Protein AF-A0A955L673-F1 (afdb_monomer)

Solvent-accessible surface area (backbone atoms only — not comparable to full-atom values): 6399 Å² total; per-residue (Å²): 134,85,58,68,65,59,42,42,54,46,46,56,51,16,47,53,48,13,69,75,67,76,45,56,49,66,58,25,36,58,75,75,35,70,53,40,63,65,62,63,55,55,84,71,87,56,82,80,36,69,69,54,47,54,48,46,54,42,41,75,71,68,46,59,58,42,60,51,56,44,52,52,33,50,59,48,56,78,70,52,78,85,74,85,76,79,85,75,82,79,77,45,73,50,79,39,81,90,76,74,43,80,47,79,97

Sequence (105 aa):
MYSKEYFKLQTIFAQRCAEILGKDLPYCLFHYTANYLRLGLSKPFNENDPTWVSAVKRINAGEDVTEVIYSFYQKRNTNQVVDDRKYFGFFGYDWDDEGKRIKLH

Secondary structure (DSSP, 8-state):
---HHHHHHHHHHHHHHHHHHT--HHHHHHHHSTHHHHTT-PSS--TT-HHHHHHHHHHHTT--HHHHHHHHHHHHHHT-------------EEEETTTTEEEE-

Organism: NCBI:txid2099670

Radius of gyration: 18.54 Å; Cα contacts (8 Å, |Δi|>4): 85; chains: 1; bounding box: 37×40×48 Å

Foldseek 3Di:
DDDLVLLVVLQVVLVVVCVVVVHDSLVSSLPVGCLCVLLVVDPPSDCPDPLSVVLVVCVVVVPDNSCSSVVSSVVVVVVDDDPVDDDDDPWDWDQDPVVRDIDTD

pLDDT: mean 86.71, std 12.27, range [56.84, 98.31]

Nearest PDB structures (foldseek):
  3etw-assembly1_A  TM=2.400E-01  e=8.373E+00  Fusobacterium nucleatum

Structure (mmCIF, N/CA/C/O backbone):
data_AF-A0A955L673-F1
#
_entry.id   AF-A0A955L673-F1
#
loop_
_atom_site.group_PDB
_atom_site.id
_atom_site.type_symbol
_atom_site.label_atom_id
_atom_site.label_alt_id
_atom_site.label_comp_id
_atom_site.label_asym_id
_atom_site.label_entity_id
_atom_site.label_seq_id
_atom_site.pdbx_PDB_ins_code
_atom_site.Cartn_x
_atom_site.Cartn_y
_atom_site.Cartn_z
_atom_site.occupancy
_atom_site.B_iso_or_equiv
_atom_site.auth_seq_id
_atom_site.auth_comp_id
_atom_site.auth_asym_id
_atom_site.auth_atom_id
_atom_site.pdbx_PDB_model_num
ATOM 1 N N . MET A 1 1 ? 0.588 10.275 -12.699 1.00 81.44 1 MET A N 1
ATOM 2 C CA . MET A 1 1 ? 0.097 10.105 -11.312 1.00 81.44 1 MET A CA 1
ATOM 3 C C . MET A 1 1 ? -0.956 8.999 -11.325 1.00 81.44 1 MET A C 1
ATOM 5 O O . MET A 1 1 ? -1.698 8.937 -12.296 1.00 81.44 1 MET A O 1
ATOM 9 N N . TYR A 1 2 ? -0.975 8.090 -10.348 1.00 90.12 2 TYR A N 1
ATOM 10 C CA . TYR A 1 2 ? -1.946 6.988 -10.284 1.00 90.12 2 TYR A CA 1
ATOM 11 C C . TYR A 1 2 ? -3.283 7.488 -9.739 1.00 90.12 2 TYR A C 1
ATOM 13 O O . TYR A 1 2 ? -3.301 8.275 -8.793 1.00 90.12 2 TYR A O 1
ATOM 21 N N . SER A 1 3 ? -4.386 7.029 -10.329 1.00 94.19 3 SER A N 1
ATOM 22 C CA . SER A 1 3 ? -5.727 7.343 -9.840 1.00 94.19 3 SER A CA 1
ATOM 23 C C . SER A 1 3 ? -6.077 6.505 -8.608 1.00 94.19 3 SER A C 1
ATOM 25 O O . SER A 1 3 ? -5.406 5.520 -8.292 1.00 94.19 3 SER A O 1
ATOM 27 N N . LYS A 1 4 ? -7.147 6.874 -7.906 1.00 96.19 4 LYS A N 1
ATOM 28 C CA . LYS A 1 4 ? -7.622 6.143 -6.726 1.00 96.19 4 LYS A CA 1
ATOM 29 C C . LYS A 1 4 ? -8.072 4.718 -7.061 1.00 96.19 4 LYS A C 1
ATOM 31 O O . LYS A 1 4 ? -7.883 3.798 -6.270 1.00 96.19 4 LYS A O 1
ATOM 36 N N . GLU A 1 5 ? -8.603 4.516 -8.259 1.00 97.06 5 GLU A N 1
ATOM 37 C CA . GLU A 1 5 ? -9.070 3.226 -8.773 1.00 97.06 5 GLU A CA 1
ATOM 38 C C . GLU A 1 5 ? -7.930 2.209 -8.867 1.00 97.06 5 GLU A C 1
ATOM 40 O O . GLU A 1 5 ? -8.140 1.030 -8.589 1.00 97.06 5 GLU A O 1
ATOM 45 N N . TYR A 1 6 ? -6.706 2.657 -9.171 1.00 96.25 6 TYR A N 1
ATOM 46 C CA . TYR A 1 6 ? -5.523 1.799 -9.104 1.00 96.25 6 TYR A CA 1
ATOM 47 C C . TYR A 1 6 ? -5.338 1.226 -7.692 1.00 96.25 6 TYR A C 1
ATOM 49 O O . TYR A 1 6 ? -5.153 0.022 -7.537 1.00 96.25 6 TYR A O 1
ATOM 57 N N . PHE A 1 7 ? -5.438 2.063 -6.655 1.00 96.56 7 PHE A N 1
ATOM 58 C CA . PHE A 1 7 ? -5.291 1.619 -5.266 1.00 96.56 7 PHE A CA 1
ATOM 59 C C . PHE A 1 7 ? -6.442 0.716 -4.839 1.00 96.56 7 PHE A C 1
ATOM 61 O O . PHE A 1 7 ? -6.201 -0.287 -4.174 1.00 96.56 7 PHE A O 1
ATOM 68 N N . LYS A 1 8 ? -7.662 0.999 -5.307 1.00 97.69 8 LYS A N 1
ATOM 69 C CA . LYS A 1 8 ? -8.822 0.127 -5.097 1.00 97.69 8 LYS A CA 1
ATOM 70 C C . LYS A 1 8 ? -8.575 -1.284 -5.631 1.00 97.69 8 LYS A C 1
ATOM 72 O O . LYS A 1 8 ? -8.842 -2.257 -4.930 1.00 97.69 8 LYS A O 1
ATOM 77 N N . LEU A 1 9 ? -8.029 -1.409 -6.842 1.00 97.62 9 LEU A N 1
ATOM 78 C CA . LEU A 1 9 ? -7.684 -2.711 -7.423 1.00 97.62 9 LEU A CA 1
ATOM 79 C C . LEU A 1 9 ? -6.625 -3.448 -6.591 1.00 97.62 9 LEU A C 1
ATOM 81 O O . LEU A 1 9 ? -6.783 -4.638 -6.328 1.00 97.62 9 LEU A O 1
ATOM 85 N N . GLN A 1 10 ? -5.585 -2.747 -6.126 1.00 96.50 10 GLN A N 1
ATOM 86 C CA . GLN A 1 10 ? -4.561 -3.339 -5.251 1.00 96.50 10 GLN A CA 1
ATOM 87 C C . GLN A 1 10 ? -5.151 -3.788 -3.903 1.00 96.50 10 GLN A C 1
ATOM 89 O O . GLN A 1 10 ? -4.795 -4.853 -3.407 1.00 96.50 10 GLN A O 1
ATOM 94 N N . THR A 1 11 ? -6.072 -3.012 -3.321 1.00 96.44 11 THR A N 1
ATOM 95 C CA . THR A 1 11 ? -6.780 -3.369 -2.082 1.00 96.44 11 THR A CA 1
ATOM 96 C C . THR A 1 11 ? -7.620 -4.631 -2.259 1.00 96.44 11 THR A C 1
ATOM 98 O O . THR A 1 11 ? -7.498 -5.547 -1.450 1.00 96.44 11 THR A O 1
ATOM 101 N N . ILE A 1 12 ? -8.423 -4.709 -3.326 1.00 97.81 12 ILE A N 1
ATOM 102 C CA . ILE A 1 12 ? -9.248 -5.891 -3.623 1.00 97.81 12 ILE A CA 1
ATOM 103 C C . ILE A 1 12 ? -8.359 -7.123 -3.805 1.00 97.81 12 ILE A C 1
ATOM 105 O O . ILE A 1 12 ? -8.645 -8.186 -3.257 1.00 97.81 12 ILE A O 1
ATOM 109 N N . PHE A 1 13 ? -7.258 -6.983 -4.544 1.00 97.88 13 PHE A N 1
ATOM 110 C CA . PHE A 1 13 ? -6.306 -8.071 -4.736 1.00 97.88 13 PHE A CA 1
ATOM 111 C C . PHE A 1 13 ? -5.692 -8.538 -3.407 1.00 97.88 13 PHE A C 1
ATOM 113 O O . PHE A 1 13 ? -5.724 -9.728 -3.105 1.00 97.88 13 PHE A O 1
ATOM 120 N N . ALA A 1 14 ? -5.216 -7.612 -2.570 1.00 97.31 14 ALA A N 1
ATOM 121 C CA . ALA A 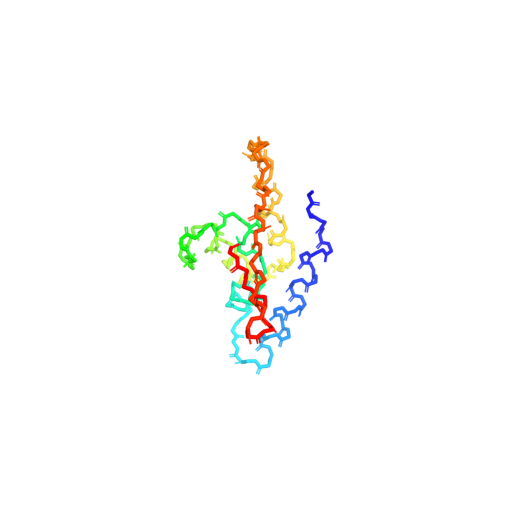1 14 ? -4.645 -7.943 -1.266 1.00 97.31 14 ALA A CA 1
ATOM 122 C C . ALA A 1 14 ? -5.656 -8.608 -0.321 1.00 97.31 14 ALA A C 1
ATOM 124 O O . ALA A 1 14 ? -5.280 -9.512 0.420 1.00 97.31 14 ALA A O 1
ATOM 125 N N . GLN A 1 15 ? -6.932 -8.208 -0.366 1.00 97.31 15 GLN A N 1
ATOM 126 C CA . GLN A 1 15 ? -8.005 -8.869 0.386 1.00 97.31 15 GLN A CA 1
ATOM 127 C C . GLN A 1 15 ? -8.182 -10.321 -0.056 1.00 97.31 15 GLN A C 1
ATOM 129 O O . GLN A 1 15 ? -8.232 -11.210 0.790 1.00 97.31 15 GLN A O 1
ATOM 134 N N . ARG A 1 16 ? -8.174 -10.592 -1.367 1.00 98.31 16 ARG A N 1
ATOM 135 C CA . ARG A 1 16 ? -8.211 -11.974 -1.871 1.00 98.31 16 ARG A CA 1
ATOM 136 C C . ARG A 1 16 ? -6.984 -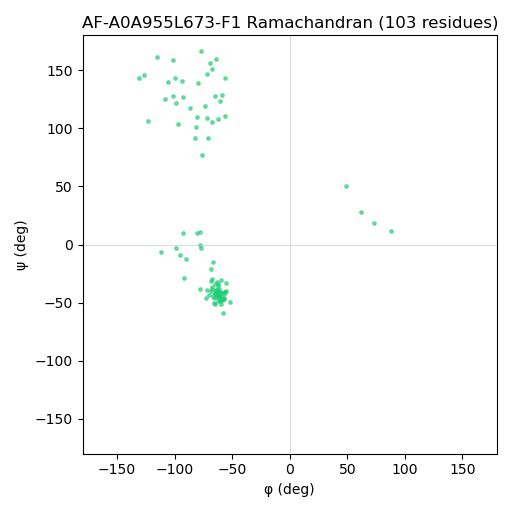12.779 -1.457 1.00 98.31 16 ARG A C 1
ATOM 138 O O . ARG A 1 16 ? -7.123 -13.937 -1.079 1.00 98.31 16 ARG A O 1
ATOM 145 N N . CYS A 1 17 ? -5.795 -12.180 -1.468 1.00 97.81 17 CYS A N 1
ATOM 146 C CA . CYS A 1 17 ? -4.597 -12.833 -0.943 1.00 97.81 17 CYS A CA 1
ATOM 147 C C . CYS A 1 17 ? -4.733 -13.163 0.549 1.00 97.81 17 CYS A C 1
ATOM 149 O O . CYS A 1 17 ? -4.388 -14.271 0.948 1.00 97.81 17 CYS A O 1
ATOM 151 N N . ALA A 1 18 ? -5.259 -12.243 1.359 1.00 97.62 18 ALA A N 1
ATOM 152 C CA . ALA A 1 18 ? -5.468 -12.454 2.790 1.00 97.62 18 ALA A CA 1
ATOM 153 C C . ALA A 1 18 ? -6.423 -13.627 3.057 1.00 97.62 18 ALA A C 1
ATOM 155 O O . ALA A 1 18 ? -6.098 -14.509 3.852 1.00 97.62 18 ALA A O 1
ATOM 156 N N . GLU A 1 19 ? -7.545 -13.683 2.332 1.00 97.81 19 GLU A N 1
ATOM 157 C CA . GLU A 1 19 ? -8.517 -14.782 2.399 1.00 97.81 19 GLU A CA 1
ATOM 158 C C . GLU A 1 19 ? -7.892 -16.136 2.033 1.00 97.81 19 GLU A C 1
ATOM 160 O O . GLU A 1 19 ? -8.079 -17.117 2.749 1.00 97.81 19 GLU A O 1
ATOM 165 N N . ILE A 1 20 ? -7.129 -16.196 0.936 1.00 98.25 20 ILE A N 1
ATOM 166 C CA . ILE A 1 20 ? -6.534 -17.444 0.431 1.00 98.25 20 ILE A CA 1
ATOM 167 C C . ILE A 1 20 ? -5.385 -17.927 1.324 1.00 98.25 20 ILE A C 1
ATOM 169 O O . ILE A 1 20 ? -5.221 -19.126 1.536 1.00 98.25 20 ILE A O 1
ATOM 173 N N . LEU A 1 21 ? -4.563 -17.005 1.826 1.00 97.38 21 LEU A N 1
ATOM 174 C CA . LEU A 1 21 ? -3.320 -17.324 2.532 1.00 97.38 21 LEU A CA 1
ATOM 175 C C . LEU A 1 21 ? -3.480 -17.362 4.058 1.00 97.38 21 LEU A C 1
ATOM 177 O O . LEU A 1 21 ? -2.529 -17.726 4.752 1.00 97.38 21 LEU A O 1
ATOM 181 N N . GLY A 1 22 ? -4.632 -16.944 4.593 1.00 96.81 22 GLY A N 1
ATOM 182 C CA . GLY A 1 22 ? -4.850 -16.800 6.036 1.00 96.81 22 GLY A CA 1
ATOM 183 C C . GLY A 1 22 ? -3.913 -15.773 6.683 1.00 96.81 22 GLY A C 1
ATOM 184 O O . GLY A 1 22 ? -3.534 -15.915 7.845 1.00 96.81 22 GLY A O 1
ATOM 185 N N . LYS A 1 23 ? -3.474 -14.773 5.912 1.00 97.31 23 LYS A N 1
ATOM 186 C CA . LYS A 1 23 ? -2.596 -13.687 6.370 1.00 97.31 23 LYS A CA 1
ATOM 187 C C . LYS A 1 23 ? -3.408 -12.429 6.622 1.00 97.31 23 LYS A C 1
ATOM 189 O O . LYS A 1 23 ? -4.495 -12.269 6.074 1.00 97.31 23 LYS A O 1
ATOM 194 N N . ASP A 1 24 ? -2.870 -11.523 7.433 1.00 95.25 24 ASP A N 1
ATOM 195 C CA . ASP A 1 24 ? -3.515 -10.230 7.620 1.00 95.25 24 ASP A CA 1
ATOM 196 C C . ASP A 1 24 ? -3.426 -9.364 6.345 1.00 95.25 24 ASP A C 1
ATOM 198 O O . ASP A 1 24 ? -2.592 -9.564 5.448 1.00 95.25 24 ASP A O 1
ATOM 202 N N . LEU A 1 25 ? -4.359 -8.419 6.231 1.00 94.88 25 LEU A N 1
ATOM 203 C CA . LEU A 1 25 ? -4.441 -7.532 5.078 1.00 94.88 25 LEU A CA 1
ATOM 204 C C . LEU A 1 25 ? -3.218 -6.601 4.955 1.00 94.88 25 LEU A C 1
ATOM 206 O O . LEU A 1 25 ? -2.726 -6.462 3.833 1.00 94.88 25 LEU A O 1
ATOM 210 N N . PRO A 1 26 ? -2.687 -5.989 6.037 1.00 94.25 26 PRO A N 1
ATOM 211 C CA . PRO A 1 26 ? -1.432 -5.239 5.985 1.00 94.25 26 PRO A CA 1
ATOM 212 C C . PRO A 1 26 ? -0.274 -6.026 5.362 1.00 94.25 26 PRO A C 1
ATOM 214 O O . PRO A 1 26 ? 0.357 -5.544 4.422 1.00 94.25 26 PRO A O 1
ATOM 217 N N . TYR A 1 27 ? -0.041 -7.259 5.802 1.00 94.62 27 TYR A N 1
ATOM 218 C CA . TYR A 1 27 ? 0.973 -8.150 5.252 1.00 94.62 27 TYR A CA 1
ATOM 219 C C . TYR A 1 27 ? 0.756 -8.358 3.755 1.00 94.62 27 TYR A C 1
ATOM 221 O O . TYR A 1 27 ? 1.684 -8.206 2.961 1.00 94.62 27 TYR A O 1
ATOM 229 N N . CYS A 1 28 ? -0.480 -8.635 3.333 1.00 96.19 28 CYS A N 1
ATOM 230 C CA . CYS A 1 28 ? -0.761 -8.869 1.920 1.00 96.19 28 CYS A CA 1
ATOM 231 C C . CYS A 1 28 ? -0.581 -7.616 1.057 1.00 96.19 28 CYS A C 1
ATOM 233 O O . CYS A 1 28 ? -0.057 -7.697 -0.055 1.00 96.19 28 CYS A O 1
ATOM 235 N N . LEU A 1 29 ? -0.966 -6.450 1.576 1.00 94.56 29 LEU A N 1
ATOM 236 C CA . LEU A 1 29 ? -0.709 -5.166 0.930 1.00 94.56 29 LEU A CA 1
ATOM 237 C C . LEU A 1 29 ? 0.793 -4.921 0.773 1.00 94.56 29 LEU A C 1
ATOM 239 O O . LEU A 1 29 ? 1.214 -4.427 -0.270 1.00 94.56 29 LEU A O 1
ATOM 243 N N . PHE A 1 30 ? 1.602 -5.261 1.770 1.00 93.06 30 PHE A N 1
ATOM 244 C CA . PHE A 1 30 ? 3.040 -5.019 1.721 1.00 93.06 30 PHE A CA 1
ATOM 245 C C . PHE A 1 30 ? 3.768 -5.966 0.761 1.00 93.06 30 PHE A C 1
ATOM 247 O O . PHE A 1 30 ? 4.581 -5.520 -0.047 1.00 93.06 30 PHE A O 1
ATOM 254 N N . HIS A 1 31 ? 3.457 -7.263 0.830 1.00 92.94 31 HIS A N 1
ATOM 255 C CA . HIS A 1 31 ? 4.227 -8.314 0.155 1.00 92.94 31 HIS A CA 1
ATOM 256 C C . HIS A 1 31 ? 3.731 -8.664 -1.246 1.00 92.94 31 HIS A C 1
ATOM 258 O O . HIS A 1 31 ? 4.529 -9.077 -2.083 1.00 92.94 31 HIS A O 1
ATOM 264 N N . TYR A 1 32 ? 2.435 -8.498 -1.523 1.00 94.00 32 TYR A N 1
ATOM 265 C CA . TYR A 1 32 ? 1.842 -8.942 -2.792 1.00 94.00 32 TYR A CA 1
ATOM 266 C C . TYR A 1 32 ? 1.383 -7.800 -3.697 1.00 94.00 32 TYR A C 1
ATOM 268 O O . TYR A 1 32 ? 1.017 -8.044 -4.844 1.00 94.00 32 TYR A O 1
ATOM 276 N N . THR A 1 33 ? 1.420 -6.549 -3.232 1.00 93.94 33 THR A N 1
ATOM 277 C CA . THR A 1 33 ? 1.028 -5.394 -4.051 1.00 93.94 33 THR A CA 1
ATOM 278 C C . THR A 1 33 ? 2.197 -4.466 -4.323 1.00 93.94 33 THR A C 1
ATOM 280 O O . THR A 1 33 ? 3.184 -4.425 -3.595 1.00 93.94 33 THR A O 1
ATOM 283 N N . ALA A 1 34 ? 2.053 -3.627 -5.345 1.00 90.06 34 ALA A N 1
ATOM 284 C CA . ALA A 1 34 ? 3.026 -2.579 -5.632 1.00 90.06 34 ALA A CA 1
ATOM 285 C C . ALA A 1 34 ? 2.851 -1.322 -4.750 1.00 90.06 34 ALA A C 1
ATOM 287 O O . ALA A 1 34 ? 3.467 -0.293 -5.035 1.00 90.06 34 ALA A O 1
ATOM 288 N N . ASN A 1 35 ? 2.008 -1.353 -3.706 1.00 89.56 35 ASN A N 1
ATOM 289 C CA . ASN A 1 35 ? 1.728 -0.171 -2.882 1.00 89.56 35 ASN A CA 1
ATOM 290 C C . ASN A 1 35 ? 2.981 0.360 -2.181 1.00 89.56 35 ASN A C 1
ATOM 292 O O . ASN A 1 35 ? 3.176 1.573 -2.162 1.00 89.56 35 ASN A O 1
ATOM 296 N N . TYR A 1 36 ? 3.876 -0.510 -1.707 1.00 86.31 36 TYR A N 1
ATOM 297 C CA . TYR A 1 36 ? 5.121 -0.086 -1.058 1.00 86.31 36 TYR A CA 1
ATOM 298 C C . TYR A 1 36 ? 5.979 0.823 -1.969 1.00 86.31 36 TYR A C 1
ATOM 300 O O . TYR A 1 36 ? 6.451 1.872 -1.531 1.00 86.31 36 TYR A O 1
ATOM 308 N N . LEU A 1 37 ? 6.075 0.510 -3.273 1.00 85.44 37 LEU A N 1
ATOM 309 C CA . LEU A 1 37 ? 6.767 1.352 -4.262 1.00 85.44 37 LEU A CA 1
ATOM 310 C C . LEU A 1 37 ? 6.081 2.704 -4.432 1.00 85.44 37 LEU A C 1
ATOM 312 O O . LEU A 1 37 ? 6.743 3.735 -4.551 1.00 85.44 37 LEU A O 1
ATOM 316 N N . ARG A 1 38 ? 4.744 2.710 -4.474 1.00 88.94 38 ARG A N 1
ATOM 317 C CA . ARG A 1 38 ? 3.963 3.945 -4.655 1.00 88.94 38 ARG A CA 1
ATOM 318 C C . ARG A 1 38 ? 4.058 4.857 -3.442 1.00 88.94 38 ARG A C 1
ATOM 320 O O . ARG A 1 38 ? 4.073 6.076 -3.606 1.00 88.94 38 ARG A O 1
ATOM 327 N N . LEU A 1 39 ? 4.204 4.275 -2.259 1.00 88.19 39 LEU A N 1
ATOM 328 C CA . LEU A 1 39 ? 4.464 4.989 -1.017 1.00 88.19 39 LEU A CA 1
ATOM 329 C C . LEU A 1 39 ? 5.924 5.445 -0.874 1.00 88.19 39 LEU A C 1
ATOM 331 O O . LEU A 1 39 ? 6.238 6.156 0.073 1.00 88.19 39 LEU A O 1
ATOM 335 N N . GLY A 1 40 ? 6.805 5.118 -1.827 1.00 81.88 40 GLY A N 1
ATOM 336 C CA . GLY A 1 40 ? 8.209 5.528 -1.781 1.00 81.88 40 GLY A CA 1
ATOM 337 C C . GLY A 1 40 ? 9.038 4.778 -0.752 1.00 81.88 40 GLY A C 1
ATOM 338 O O . GLY A 1 40 ? 10.115 5.252 -0.406 1.00 81.88 40 GLY A O 1
ATOM 339 N N . LEU A 1 41 ? 8.552 3.625 -0.292 1.00 83.00 41 LEU A N 1
ATOM 340 C CA . LEU A 1 41 ? 9.272 2.723 0.597 1.00 83.00 41 LEU A CA 1
ATOM 341 C C . LEU A 1 41 ? 10.303 1.992 -0.269 1.00 83.00 41 LEU A C 1
ATOM 343 O O . LEU A 1 41 ? 10.075 0.892 -0.776 1.00 83.00 41 LEU A O 1
ATOM 347 N N . SER A 1 42 ? 11.384 2.699 -0.597 1.00 69.12 42 SER A N 1
ATOM 348 C CA . SER A 1 42 ? 12.472 2.177 -1.418 1.00 69.12 42 SER A CA 1
ATOM 349 C C . SER A 1 42 ? 13.167 1.017 -0.715 1.00 69.12 42 SER A C 1
ATOM 351 O O . SER A 1 42 ? 13.098 0.883 0.502 1.00 69.12 42 SER A O 1
ATOM 353 N N . LYS A 1 43 ? 13.881 0.194 -1.489 1.00 66.19 43 LYS A N 1
ATOM 354 C CA . LYS A 1 43 ? 14.672 -0.908 -0.939 1.00 66.19 43 LYS A CA 1
ATOM 355 C C . LYS A 1 43 ? 15.681 -0.396 0.112 1.00 66.19 43 LYS A C 1
ATOM 357 O O . LYS A 1 43 ? 16.282 0.654 -0.117 1.00 66.19 43 LYS A O 1
ATOM 362 N N . PRO A 1 44 ? 15.927 -1.154 1.194 1.00 73.12 44 PRO A N 1
ATOM 363 C CA . PRO A 1 44 ? 15.365 -2.476 1.485 1.00 73.12 44 PRO A CA 1
ATOM 364 C C . PRO A 1 44 ? 13.880 -2.410 1.865 1.00 73.12 44 PRO A C 1
ATOM 366 O O . PRO A 1 44 ? 13.432 -1.446 2.472 1.00 73.12 44 PRO A O 1
ATOM 369 N N . PHE A 1 45 ? 13.117 -3.442 1.491 1.00 76.00 45 PHE A N 1
ATOM 370 C CA . PHE A 1 45 ? 11.740 -3.602 1.964 1.00 76.00 45 PHE A CA 1
ATOM 371 C C . PHE A 1 45 ? 11.751 -3.603 3.494 1.00 76.00 45 PHE A C 1
ATOM 373 O O . PHE A 1 45 ? 12.277 -4.531 4.105 1.00 76.00 45 PHE A O 1
ATOM 380 N N . ASN A 1 46 ? 11.214 -2.546 4.098 1.00 83.88 46 ASN A N 1
ATOM 381 C CA . ASN A 1 46 ? 11.224 -2.361 5.539 1.00 83.88 46 ASN A CA 1
ATOM 382 C C . ASN A 1 46 ? 9.795 -2.191 6.057 1.00 83.88 46 ASN A C 1
ATOM 384 O O . ASN A 1 46 ? 9.187 -1.135 5.895 1.00 83.88 46 ASN A O 1
ATOM 388 N N . GLU A 1 47 ? 9.274 -3.223 6.716 1.00 85.50 47 GLU A N 1
ATOM 389 C CA . GLU A 1 47 ? 7.967 -3.175 7.386 1.00 85.50 47 GLU A CA 1
ATOM 390 C C . GLU A 1 47 ? 7.953 -2.220 8.589 1.00 85.50 47 GLU A C 1
ATOM 392 O O . GLU A 1 47 ? 6.893 -1.820 9.057 1.00 85.50 47 GLU A O 1
ATOM 397 N N . ASN A 1 48 ? 9.122 -1.799 9.073 1.00 89.12 48 ASN A N 1
ATOM 398 C CA . ASN A 1 48 ? 9.241 -0.812 10.142 1.00 89.12 48 ASN A CA 1
ATOM 399 C C . ASN A 1 48 ? 9.383 0.622 9.610 1.00 89.12 48 ASN A C 1
ATOM 401 O O . ASN A 1 48 ? 9.705 1.524 10.384 1.00 89.12 48 ASN A O 1
ATOM 405 N N . ASP A 1 49 ? 9.178 0.860 8.307 1.00 90.00 49 ASP A N 1
ATOM 406 C CA . ASP A 1 49 ? 9.159 2.224 7.782 1.00 90.00 49 ASP A CA 1
ATOM 407 C C . ASP A 1 49 ? 8.061 3.043 8.492 1.00 90.00 49 ASP A C 1
ATOM 409 O O . ASP A 1 49 ? 6.905 2.606 8.528 1.00 90.00 49 ASP A O 1
ATOM 413 N N . PRO A 1 50 ? 8.368 4.234 9.044 1.00 91.31 50 PRO A N 1
ATOM 414 C CA . PRO A 1 50 ? 7.390 5.036 9.780 1.00 91.31 50 PRO A CA 1
ATOM 415 C C . PRO A 1 50 ? 6.120 5.357 8.981 1.00 91.31 50 PRO A C 1
ATOM 417 O O . PRO A 1 50 ? 5.029 5.434 9.551 1.00 91.31 50 PRO A O 1
ATOM 420 N N . THR A 1 51 ? 6.241 5.518 7.660 1.00 91.50 51 THR A N 1
ATOM 421 C CA . THR A 1 51 ? 5.113 5.741 6.747 1.00 91.50 51 THR A CA 1
ATOM 422 C C . THR A 1 51 ? 4.220 4.513 6.694 1.00 91.50 51 THR A C 1
ATOM 424 O O . THR A 1 51 ? 2.999 4.628 6.806 1.00 91.50 51 THR A O 1
ATOM 427 N N . TRP A 1 52 ? 4.829 3.333 6.560 1.00 93.38 52 TRP A N 1
ATOM 428 C CA . TRP A 1 52 ? 4.106 2.070 6.531 1.00 93.38 52 TRP A CA 1
ATOM 429 C C . TRP A 1 52 ? 3.425 1.787 7.867 1.00 93.38 52 TRP A C 1
ATOM 431 O O . TRP A 1 52 ? 2.215 1.579 7.900 1.00 93.38 52 TRP A O 1
ATOM 441 N N . VAL A 1 53 ? 4.159 1.885 8.976 1.00 94.25 53 VAL A N 1
ATOM 442 C CA . VAL A 1 53 ? 3.622 1.694 10.333 1.00 94.25 53 VAL A CA 1
ATOM 443 C C . VAL A 1 53 ? 2.445 2.638 10.600 1.00 94.25 53 VAL A C 1
ATOM 445 O O . VAL A 1 53 ? 1.424 2.228 11.155 1.00 94.25 53 VAL A O 1
ATOM 448 N N . SER A 1 54 ? 2.542 3.897 10.160 1.00 94.81 54 SER A N 1
ATOM 449 C CA . SER A 1 54 ? 1.449 4.865 10.281 1.00 94.81 54 SER A CA 1
ATOM 450 C C . SER A 1 54 ? 0.220 4.468 9.454 1.00 94.81 54 SER A C 1
ATOM 452 O O . SER A 1 54 ? -0.904 4.560 9.953 1.00 94.81 54 SER A O 1
ATOM 454 N N . ALA A 1 55 ? 0.412 3.979 8.226 1.00 94.69 55 ALA A N 1
ATOM 455 C CA . ALA A 1 55 ? -0.676 3.470 7.394 1.00 94.69 55 ALA A CA 1
ATOM 456 C C . ALA A 1 55 ? -1.340 2.228 8.013 1.00 94.69 55 ALA A C 1
ATOM 458 O O . ALA A 1 55 ? -2.566 2.182 8.117 1.00 94.69 55 ALA A O 1
ATOM 459 N N . VAL A 1 56 ? -0.552 1.265 8.500 1.00 95.25 56 VAL A N 1
ATOM 460 C CA . VAL A 1 56 ? -1.053 0.052 9.169 1.00 95.25 56 VAL A CA 1
ATOM 461 C C . VAL A 1 56 ? -1.868 0.400 10.410 1.00 95.25 56 VAL A C 1
ATOM 463 O O . VAL A 1 56 ? -2.943 -0.160 10.607 1.00 95.25 56 VAL A O 1
ATOM 466 N N . LYS A 1 57 ? -1.421 1.368 11.219 1.00 97.06 57 LYS A N 1
ATOM 467 C CA . LYS A 1 57 ? -2.173 1.820 12.399 1.00 97.06 57 LYS A CA 1
ATOM 468 C C . LYS A 1 57 ? -3.579 2.310 12.034 1.00 97.06 57 LYS A C 1
ATOM 470 O O . LYS A 1 57 ? -4.529 1.989 12.740 1.00 97.06 57 LYS A O 1
ATOM 475 N N . ARG A 1 58 ? -3.709 3.067 10.941 1.00 97.06 58 ARG A N 1
ATOM 476 C CA . ARG A 1 58 ? -4.996 3.588 10.448 1.00 97.06 58 ARG A CA 1
ATOM 477 C C . ARG A 1 58 ? -5.888 2.480 9.891 1.00 97.06 58 ARG A C 1
ATOM 479 O O . ARG A 1 58 ? -7.064 2.416 10.228 1.00 97.06 58 ARG A O 1
ATOM 486 N N . ILE A 1 59 ? -5.310 1.558 9.120 1.00 95.56 59 ILE A N 1
ATOM 487 C CA . ILE A 1 59 ? -6.019 0.373 8.611 1.00 95.56 59 ILE A CA 1
ATOM 488 C C . ILE A 1 59 ? -6.560 -0.472 9.772 1.00 95.56 59 ILE A C 1
ATOM 490 O O . ILE A 1 59 ? -7.734 -0.829 9.786 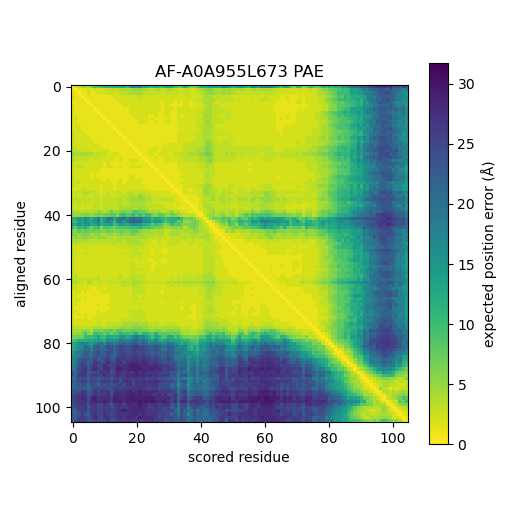1.00 95.56 59 ILE A O 1
ATOM 494 N N . ASN A 1 60 ? -5.737 -0.729 10.789 1.00 95.25 60 ASN A N 1
ATOM 495 C CA . ASN A 1 60 ? -6.139 -1.499 11.967 1.00 95.25 60 ASN A CA 1
ATOM 496 C C . ASN A 1 60 ? -7.170 -0.767 12.842 1.00 95.25 60 ASN A C 1
ATOM 498 O O . ASN A 1 60 ? -7.888 -1.412 13.599 1.00 95.25 60 ASN A O 1
ATOM 502 N N . ALA A 1 61 ? -7.272 0.561 12.732 1.00 96.56 61 ALA A N 1
ATOM 503 C CA . ALA A 1 61 ? -8.325 1.350 13.369 1.00 96.56 61 ALA A CA 1
ATOM 50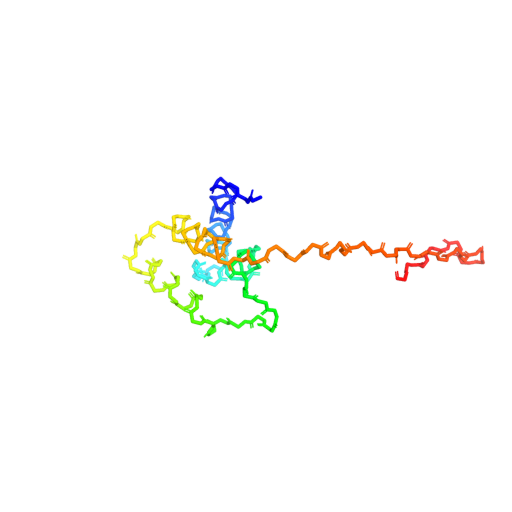4 C C . ALA A 1 61 ? -9.673 1.283 12.618 1.00 96.56 61 ALA A C 1
ATOM 506 O O . ALA A 1 61 ? -10.643 1.891 13.065 1.00 96.56 61 ALA A O 1
ATOM 507 N N . GLY A 1 62 ? -9.746 0.548 11.502 1.00 95.31 62 GLY A N 1
ATOM 508 C CA . GLY A 1 62 ? -10.963 0.365 10.711 1.00 95.31 62 GLY A CA 1
ATOM 509 C C . GLY A 1 62 ? -11.189 1.433 9.640 1.00 95.31 62 GLY A C 1
ATOM 510 O O . GLY A 1 62 ? -12.277 1.495 9.071 1.00 95.31 62 GLY A O 1
ATOM 511 N N . GLU A 1 63 ? -10.194 2.277 9.353 1.00 97.81 63 GLU A N 1
ATOM 512 C CA . GLU A 1 63 ? -10.282 3.205 8.223 1.00 97.81 63 GLU A CA 1
ATOM 513 C C . GLU A 1 63 ? -10.268 2.456 6.880 1.00 97.81 63 GLU A C 1
ATOM 515 O O . GLU A 1 63 ? -9.649 1.396 6.743 1.00 97.81 63 GLU A O 1
ATOM 520 N N . ASP A 1 64 ? -10.912 3.034 5.860 1.00 97.19 64 ASP A N 1
ATOM 521 C CA . ASP A 1 64 ? -10.908 2.457 4.516 1.00 97.19 64 ASP A CA 1
ATOM 522 C C . ASP A 1 64 ? -9.480 2.360 3.962 1.00 97.19 64 ASP A C 1
ATOM 524 O O . ASP A 1 64 ? -8.745 3.342 3.843 1.00 97.19 64 ASP A O 1
ATOM 528 N N . VAL A 1 65 ? -9.094 1.143 3.594 1.00 95.69 65 VAL A N 1
ATOM 529 C CA . VAL A 1 65 ? -7.734 0.812 3.163 1.00 95.69 65 VAL A CA 1
ATOM 530 C C . VAL A 1 65 ? -7.339 1.584 1.907 1.00 95.69 65 VAL A C 1
ATOM 532 O O . VAL A 1 65 ? -6.204 2.052 1.801 1.00 95.69 65 VAL A O 1
ATOM 535 N N . THR A 1 66 ? -8.255 1.720 0.946 1.00 96.69 66 THR A N 1
ATOM 536 C CA . THR A 1 66 ? -7.987 2.445 -0.297 1.00 96.69 66 THR A CA 1
ATOM 537 C C . THR A 1 66 ? -7.776 3.930 -0.009 1.00 96.69 66 THR A C 1
ATOM 539 O O . THR A 1 66 ? -6.812 4.500 -0.521 1.00 96.69 66 THR A O 1
ATOM 542 N N . GLU A 1 67 ? -8.603 4.547 0.840 1.00 97.50 67 GLU A N 1
ATOM 543 C CA . GLU A 1 67 ? -8.431 5.945 1.260 1.00 97.50 67 GLU A CA 1
ATOM 544 C C . GLU A 1 67 ? -7.112 6.163 1.997 1.00 97.50 67 GLU A C 1
ATOM 546 O O . GLU A 1 67 ? -6.390 7.120 1.705 1.00 97.50 67 GLU A O 1
ATOM 551 N N . VAL A 1 68 ? -6.764 5.273 2.932 1.00 96.88 68 VAL A N 1
ATOM 552 C CA . VAL A 1 68 ? -5.518 5.375 3.697 1.00 96.88 68 VAL A CA 1
ATOM 553 C C . VAL A 1 68 ? -4.335 5.373 2.738 1.00 96.88 68 VAL A C 1
ATOM 555 O O . VAL A 1 68 ? -3.596 6.359 2.689 1.00 96.88 68 VAL A O 1
ATOM 558 N N . ILE A 1 69 ? -4.174 4.328 1.924 1.00 95.56 69 ILE A N 1
ATOM 559 C CA . ILE A 1 69 ? -3.022 4.205 1.019 1.00 95.56 69 ILE A CA 1
ATOM 560 C C . ILE A 1 69 ? -2.991 5.351 -0.003 1.00 95.56 69 ILE A C 1
ATOM 562 O O . ILE A 1 69 ? -1.926 5.927 -0.248 1.00 95.56 69 ILE A O 1
ATOM 566 N N . TYR A 1 70 ? -4.144 5.734 -0.557 1.00 96.12 70 TYR A N 1
ATOM 567 C CA . TYR A 1 70 ? -4.222 6.836 -1.512 1.00 96.12 70 TYR A CA 1
ATOM 568 C C . TYR A 1 70 ? -3.832 8.178 -0.879 1.00 96.12 70 TYR A C 1
ATOM 570 O O . TYR A 1 70 ? -3.084 8.942 -1.491 1.00 96.12 70 TYR A O 1
ATOM 578 N N . SER A 1 71 ? -4.239 8.443 0.367 1.00 95.62 71 SER A N 1
ATOM 579 C CA . SER A 1 71 ? -3.870 9.672 1.082 1.00 95.62 71 SER A CA 1
ATOM 580 C C . SER A 1 71 ? -2.356 9.793 1.296 1.00 95.62 71 SER A C 1
ATOM 582 O O . SER A 1 71 ? -1.779 10.862 1.082 1.00 95.62 71 SER A O 1
ATOM 584 N N . PHE A 1 72 ? -1.677 8.690 1.635 1.00 94.06 72 PHE A N 1
ATOM 585 C CA . PHE A 1 72 ? -0.217 8.672 1.755 1.00 94.06 72 PHE A CA 1
ATOM 586 C C . PHE A 1 72 ? 0.470 8.852 0.395 1.00 94.06 72 PHE A C 1
ATOM 588 O O . PHE A 1 72 ? 1.440 9.606 0.294 1.00 94.06 72 PHE A O 1
ATOM 595 N N . TYR A 1 73 ? -0.055 8.227 -0.665 1.00 93.25 73 TYR A N 1
ATOM 596 C CA . TYR A 1 73 ? 0.432 8.433 -2.031 1.00 93.25 73 TYR A CA 1
ATOM 597 C C . TYR A 1 73 ? 0.321 9.901 -2.459 1.00 93.25 73 TYR A C 1
ATOM 599 O O . TYR A 1 73 ? 1.293 10.473 -2.955 1.00 93.25 73 TYR A O 1
ATOM 607 N N . GLN A 1 74 ? -0.835 10.533 -2.242 1.00 93.19 74 GLN A N 1
ATOM 608 C CA . GLN A 1 74 ? -1.046 11.947 -2.555 1.00 93.19 74 GLN A CA 1
ATOM 609 C C . GLN A 1 74 ? -0.070 12.835 -1.784 1.00 93.19 74 GLN A C 1
ATOM 611 O O . GLN A 1 74 ? 0.650 13.612 -2.407 1.00 93.19 74 GLN A O 1
ATOM 616 N N . LYS A 1 75 ? 0.030 12.655 -0.459 1.00 91.19 75 LYS A N 1
ATOM 617 C CA . LYS A 1 75 ? 0.953 13.419 0.395 1.00 91.19 75 LYS A CA 1
ATOM 618 C C . LYS A 1 75 ? 2.400 13.316 -0.088 1.00 91.19 75 LYS A C 1
ATOM 620 O O . LYS A 1 75 ? 3.118 14.311 -0.089 1.00 91.19 75 LYS A O 1
ATOM 625 N N . ARG A 1 76 ? 2.828 12.128 -0.522 1.00 86.44 76 ARG A N 1
ATOM 626 C CA . ARG A 1 76 ? 4.162 11.920 -1.092 1.00 86.44 76 ARG A CA 1
ATOM 627 C C . ARG A 1 76 ? 4.355 12.674 -2.404 1.00 86.44 76 ARG A C 1
ATOM 629 O O . ARG A 1 76 ? 5.352 13.371 -2.533 1.00 86.44 76 ARG A O 1
ATOM 636 N N . ASN A 1 77 ? 3.444 12.536 -3.370 1.00 83.12 77 ASN A N 1
ATOM 637 C CA . ASN A 1 77 ? 3.626 13.180 -4.678 1.00 83.12 77 ASN A CA 1
ATOM 638 C C . ASN A 1 77 ? 3.610 14.703 -4.586 1.00 83.12 77 ASN A C 1
ATOM 640 O O . ASN A 1 77 ? 4.341 15.342 -5.330 1.00 83.12 77 ASN A O 1
ATOM 644 N N . THR A 1 78 ? 2.822 15.282 -3.675 1.00 80.19 78 THR A N 1
ATOM 645 C CA . THR A 1 78 ? 2.837 16.733 -3.441 1.00 80.19 78 THR A CA 1
ATOM 646 C C . THR A 1 78 ? 4.221 17.223 -3.006 1.00 80.19 78 THR A C 1
ATOM 648 O O . THR A 1 78 ? 4.605 18.340 -3.329 1.00 80.19 78 THR A O 1
ATOM 651 N N . ASN A 1 79 ? 4.991 16.377 -2.316 1.00 73.81 79 ASN A N 1
ATOM 652 C CA . ASN A 1 79 ? 6.316 16.710 -1.793 1.00 73.81 79 ASN A CA 1
ATOM 653 C C . ASN A 1 79 ? 7.472 16.213 -2.678 1.00 73.81 79 ASN A C 1
ATOM 655 O O . ASN A 1 79 ? 8.634 16.432 -2.337 1.00 73.81 79 ASN A O 1
ATOM 659 N N . GLN A 1 80 ? 7.192 15.503 -3.775 1.00 67.69 80 GLN A N 1
ATOM 660 C CA . GLN A 1 80 ? 8.238 14.916 -4.605 1.00 67.69 80 GLN A CA 1
ATOM 661 C C . GLN A 1 80 ? 8.725 15.927 -5.647 1.00 67.69 80 GLN A C 1
ATOM 663 O O . GLN A 1 80 ? 7.974 16.337 -6.528 1.00 67.69 80 GLN A O 1
ATOM 668 N N . VAL A 1 81 ? 10.007 16.296 -5.572 1.00 60.56 81 VAL A N 1
ATOM 669 C CA . VAL A 1 81 ? 10.696 16.995 -6.665 1.00 60.56 81 VAL A CA 1
ATOM 670 C C . VAL A 1 81 ? 10.756 16.037 -7.855 1.00 60.56 81 VAL A C 1
ATOM 672 O O . VAL A 1 81 ? 11.161 14.883 -7.697 1.00 60.56 81 VAL A O 1
ATOM 675 N N . VAL A 1 82 ? 10.304 16.488 -9.026 1.00 60.19 82 VAL A N 1
ATOM 676 C CA . VAL A 1 82 ? 10.335 15.692 -10.258 1.00 60.19 82 VAL A CA 1
ATOM 677 C C . VAL A 1 82 ? 11.795 15.391 -10.597 1.00 60.19 82 VAL A C 1
ATOM 679 O O . VAL A 1 82 ? 12.548 16.282 -10.976 1.00 60.19 82 VAL A O 1
ATOM 682 N N . ASP A 1 83 ? 12.202 14.136 -10.423 1.00 58.06 83 ASP A N 1
ATOM 683 C CA . ASP A 1 83 ? 13.478 13.637 -10.925 1.00 58.06 83 ASP A CA 1
ATOM 684 C C . ASP A 1 83 ? 13.292 13.296 -12.407 1.00 58.06 83 ASP A C 1
ATOM 686 O O . ASP A 1 83 ? 12.698 12.274 -12.748 1.00 58.06 83 ASP A O 1
ATOM 690 N N . ASP A 1 84 ? 13.750 14.186 -13.286 1.00 57.25 84 ASP A N 1
ATOM 691 C CA . ASP A 1 84 ? 13.572 14.080 -14.742 1.00 57.25 84 ASP A CA 1
ATOM 692 C C . ASP A 1 84 ? 14.550 13.076 -15.394 1.00 57.25 84 ASP A C 1
ATOM 694 O O . ASP A 1 84 ? 14.692 12.996 -16.618 1.00 57.25 84 ASP A O 1
ATOM 698 N N . ARG A 1 85 ? 15.261 12.279 -14.581 1.00 63.72 85 ARG A N 1
ATOM 699 C CA . ARG A 1 85 ? 16.145 11.215 -15.063 1.00 63.72 85 ARG A CA 1
ATOM 700 C C . ARG A 1 85 ? 15.327 10.103 -15.717 1.00 63.72 85 ARG A C 1
ATOM 702 O O . ARG A 1 85 ? 14.709 9.267 -15.059 1.00 63.72 85 ARG A O 1
ATOM 709 N N . LYS A 1 86 ? 15.368 10.062 -17.048 1.00 56.84 86 LYS A N 1
ATOM 710 C CA . LYS A 1 86 ? 14.827 8.958 -17.844 1.00 56.84 86 LYS A CA 1
ATOM 711 C C . LYS A 1 86 ? 15.719 7.722 -17.691 1.00 56.84 86 LYS A C 1
ATOM 713 O O . LYS A 1 86 ? 16.821 7.678 -18.230 1.00 56.84 86 LYS A O 1
ATOM 718 N N . TYR A 1 87 ? 15.235 6.704 -16.986 1.00 59.66 87 TYR A N 1
ATOM 719 C CA . TYR A 1 87 ? 15.853 5.378 -16.975 1.00 59.66 87 TYR A CA 1
ATOM 720 C C . TYR A 1 87 ? 15.378 4.605 -18.212 1.00 59.66 87 TYR A C 1
ATOM 722 O O . TYR A 1 87 ? 14.329 3.965 -18.185 1.00 59.66 87 TYR A O 1
ATOM 730 N N . PHE A 1 88 ? 16.122 4.692 -19.314 1.00 62.75 88 PHE A N 1
ATOM 731 C CA . PHE A 1 88 ? 15.966 3.764 -20.433 1.00 62.75 88 PHE A CA 1
ATOM 732 C C . PHE A 1 88 ? 16.950 2.609 -20.252 1.00 62.75 88 PHE A C 1
ATOM 734 O O . PHE A 1 88 ? 18.141 2.833 -20.043 1.00 62.75 88 PHE A O 1
ATOM 741 N N . GLY A 1 89 ? 16.442 1.377 -20.300 1.00 58.28 89 GLY A N 1
ATOM 742 C CA . GLY A 1 89 ? 17.268 0.176 -20.314 1.00 58.28 89 GLY A CA 1
ATOM 743 C C . GLY A 1 89 ? 17.917 0.018 -21.683 1.00 58.28 89 GLY A C 1
ATOM 744 O O . GLY A 1 89 ? 17.216 -0.100 -22.688 1.00 58.28 89 GLY A O 1
ATOM 745 N N . PHE A 1 90 ? 19.246 0.025 -21.730 1.00 60.22 90 PHE A N 1
ATOM 746 C CA . PHE A 1 90 ? 19.980 -0.514 -22.868 1.00 60.22 90 PHE A CA 1
ATOM 747 C C . PHE A 1 90 ? 19.824 -2.032 -22.822 1.00 60.22 90 PHE A C 1
ATOM 749 O O . PHE A 1 90 ? 20.576 -2.709 -22.135 1.00 60.22 90 PHE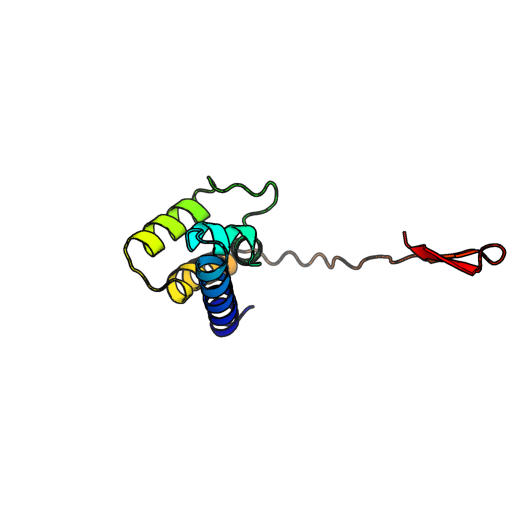 A O 1
ATOM 756 N N . PHE A 1 91 ? 18.809 -2.556 -23.501 1.00 66.12 91 PHE A N 1
ATOM 757 C CA . PHE A 1 91 ? 18.696 -3.992 -23.711 1.00 66.12 91 PHE A CA 1
ATOM 758 C C . PHE A 1 91 ? 19.619 -4.364 -24.872 1.00 66.12 91 PHE A C 1
ATOM 760 O O . PHE A 1 91 ? 19.366 -3.981 -26.014 1.00 66.12 91 PHE A O 1
ATOM 767 N N . GLY A 1 92 ? 20.712 -5.061 -24.567 1.00 69.81 92 GLY A N 1
ATOM 768 C CA . GLY A 1 92 ? 21.578 -5.694 -25.558 1.00 69.81 92 GLY A CA 1
ATOM 769 C C . GLY A 1 92 ? 21.254 -7.181 -25.647 1.00 69.81 92 GLY A C 1
ATOM 770 O O . GLY A 1 92 ? 20.948 -7.807 -24.631 1.00 69.81 92 GLY A O 1
ATOM 771 N N . TYR A 1 93 ? 21.315 -7.755 -26.845 1.00 80.81 93 TYR A N 1
ATOM 772 C CA . TYR A 1 93 ? 21.252 -9.201 -27.006 1.00 80.81 93 TYR A CA 1
ATOM 773 C C . TYR A 1 93 ? 22.371 -9.688 -27.913 1.00 80.81 93 TYR A C 1
ATOM 775 O O . TYR A 1 93 ? 22.693 -9.037 -28.905 1.00 80.81 93 TYR A O 1
ATOM 783 N N . ASP A 1 94 ? 22.913 -10.853 -27.578 1.00 84.12 94 ASP A N 1
ATOM 784 C CA . ASP A 1 94 ? 23.815 -11.597 -28.449 1.00 84.12 94 ASP A CA 1
ATOM 785 C C . ASP A 1 94 ? 23.070 -12.792 -29.040 1.00 84.12 94 ASP A C 1
ATOM 787 O O . ASP A 1 94 ? 22.291 -13.469 -28.353 1.00 84.12 94 ASP A O 1
ATOM 791 N N . TRP A 1 95 ? 23.321 -13.046 -30.321 1.00 86.81 95 TRP A N 1
ATOM 792 C CA . TRP A 1 95 ? 22.867 -14.242 -31.017 1.00 86.81 95 TRP A CA 1
ATOM 793 C C . TRP A 1 95 ? 24.005 -15.262 -31.069 1.00 86.81 95 TRP A C 1
ATOM 795 O O . TRP A 1 95 ? 25.080 -14.975 -31.590 1.00 86.81 95 TRP A O 1
ATOM 805 N N . ASP A 1 96 ? 23.757 -16.447 -30.518 1.00 85.56 96 ASP A N 1
ATOM 806 C CA . ASP A 1 96 ? 24.6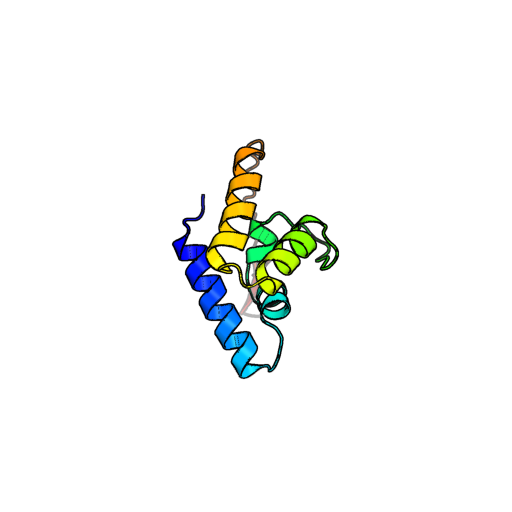44 -17.602 -30.620 1.00 85.56 96 ASP A CA 1
ATOM 807 C C . ASP A 1 96 ? 24.154 -18.510 -31.758 1.00 85.56 96 ASP A C 1
ATOM 809 O O . ASP A 1 96 ? 23.151 -19.220 -31.612 1.00 85.56 96 ASP A O 1
ATOM 813 N N . ASP A 1 97 ? 24.855 -18.460 -32.895 1.00 74.81 97 ASP A N 1
ATOM 814 C CA . ASP A 1 97 ? 24.553 -19.246 -34.098 1.00 74.81 97 ASP A CA 1
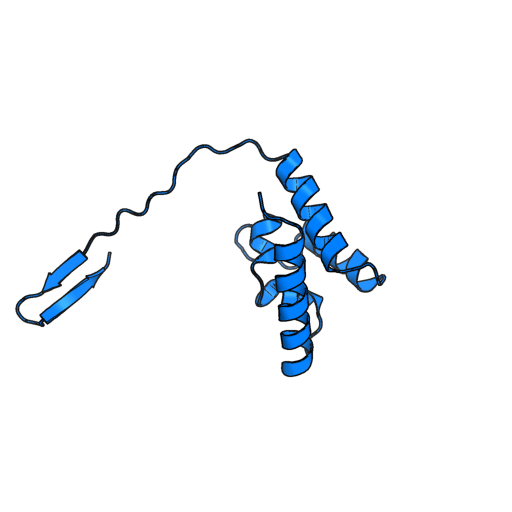ATOM 815 C C . ASP A 1 97 ? 24.775 -20.756 -33.901 1.00 74.81 97 ASP A C 1
ATOM 817 O O . ASP A 1 97 ? 24.061 -21.564 -34.501 1.00 74.81 97 ASP A O 1
ATOM 821 N N . GLU A 1 98 ? 25.710 -21.161 -33.037 1.00 77.75 98 GLU A N 1
ATOM 822 C CA . GLU A 1 98 ? 26.015 -22.578 -32.792 1.00 77.75 98 GLU A CA 1
ATOM 823 C C . GLU A 1 98 ? 24.960 -23.222 -31.885 1.00 77.75 98 GLU A C 1
ATOM 825 O O . GLU A 1 98 ? 24.537 -24.362 -32.104 1.00 77.75 98 GLU A O 1
ATOM 830 N N . GLY A 1 99 ? 24.483 -22.474 -30.888 1.00 74.44 99 GLY A N 1
ATOM 831 C CA . GLY A 1 99 ? 23.461 -22.922 -29.943 1.00 74.44 99 GLY A CA 1
ATOM 832 C C . GLY A 1 99 ? 22.016 -22.631 -30.355 1.00 74.44 99 GLY A C 1
ATOM 833 O O . GLY A 1 99 ? 21.101 -23.166 -29.719 1.00 74.44 99 GLY A O 1
ATOM 834 N N . LYS A 1 100 ? 21.793 -21.784 -31.375 1.00 82.62 100 LYS A N 1
ATOM 835 C CA . LYS A 1 100 ? 20.495 -21.155 -31.706 1.00 82.62 100 LYS A CA 1
ATOM 836 C C . LYS A 1 100 ? 19.834 -20.523 -30.478 1.00 82.62 100 LYS A C 1
ATOM 838 O O . LYS A 1 100 ? 18.674 -20.806 -30.162 1.00 82.62 100 LYS A O 1
ATOM 843 N N . ARG A 1 101 ? 20.586 -19.710 -29.734 1.00 80.25 101 ARG A N 1
ATOM 844 C CA . ARG A 1 101 ? 20.130 -19.103 -28.472 1.00 80.25 101 ARG A CA 1
ATOM 845 C C . ARG A 1 101 ? 20.313 -17.594 -28.485 1.00 80.25 101 ARG A C 1
ATOM 847 O O . ARG A 1 101 ? 21.278 -17.074 -29.029 1.00 80.25 101 ARG A O 1
ATOM 854 N N . ILE A 1 102 ? 19.383 -16.909 -27.825 1.00 81.12 102 ILE A N 1
ATOM 855 C CA . ILE A 1 102 ? 19.471 -15.477 -27.541 1.00 81.12 102 ILE A CA 1
AT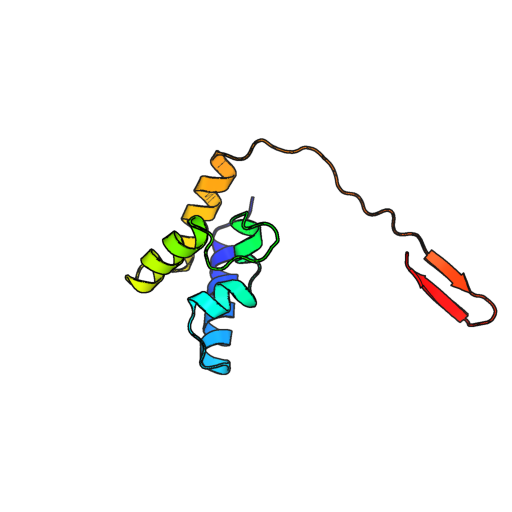OM 856 C C . ILE A 1 102 ? 19.910 -15.320 -26.092 1.00 81.12 102 ILE A C 1
ATOM 858 O O . ILE A 1 102 ? 19.279 -15.883 -25.191 1.00 81.12 102 ILE A O 1
ATOM 862 N N . LYS A 1 103 ? 20.960 -14.534 -25.866 1.00 76.38 103 LYS A N 1
ATOM 863 C CA . LYS A 1 103 ? 21.375 -14.111 -24.528 1.00 76.38 103 LYS A CA 1
A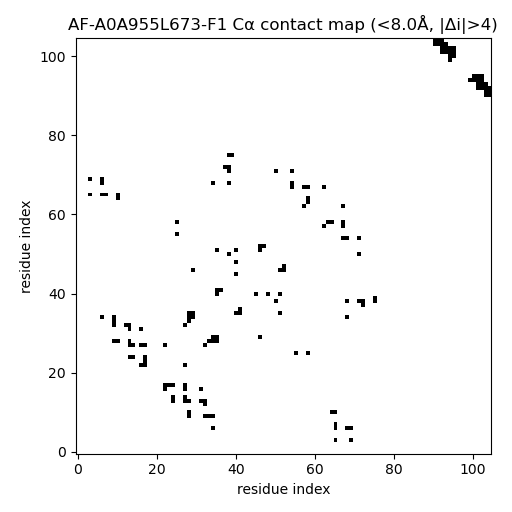TOM 864 C C . LYS A 1 103 ? 21.065 -12.629 -24.355 1.00 76.38 103 LYS A C 1
ATOM 866 O O . LYS A 1 103 ? 21.490 -11.824 -25.172 1.00 76.38 103 LYS A O 1
ATOM 871 N N . LEU A 1 104 ? 20.321 -12.292 -23.306 1.00 76.50 104 LEU A N 1
ATOM 872 C CA . LEU A 1 104 ? 20.021 -10.911 -22.919 1.00 76.50 104 LEU A CA 1
ATOM 873 C C . LEU A 1 104 ? 21.048 -10.439 -21.878 1.00 76.50 104 LEU A C 1
ATOM 875 O O . LEU A 1 104 ? 21.401 -11.228 -20.995 1.00 76.50 104 LEU A O 1
ATOM 879 N N . HIS A 1 105 ? 21.492 -9.183 -21.978 1.00 64.25 105 HIS A N 1
ATOM 880 C CA . HIS A 1 105 ? 22.366 -8.510 -21.002 1.00 64.25 105 HIS A CA 1
ATOM 881 C C . HIS A 1 105 ? 21.630 -7.404 -20.253 1.00 64.25 105 HIS A C 1
ATOM 883 O O . HIS A 1 105 ? 20.820 -6.697 -20.898 1.00 64.25 105 HIS A O 1
#

Mean predicted aligned error: 9.55 Å